Protein AF-A0A9E1X8W7-F1 (afdb_monomer)

Foldseek 3Di:
DDDDDDDDDPDDDDPDDDDDDDDDVPPPPPQWDKDWDWDWDQDPNFIWTKIWIWTWHDDDQKIWIFIDIWTAGPVGDIDCQLPDPPDPVSVVVSRVNGTQKMWGHDPPDPDTDMDHDDPDDD

pLDDT: mean 75.54, std 20.95, range [33.53, 96.0]

Mean predicted aligned error: 12.42 Å

Sequence (122 aa):
MNFKSIPIIILTAQILIGQSEEIDPETTSADKSVQGAFGAVTIDGKIWNQIALRPVLPFGKLSVALDLVIYIDQDGNIHDDEWDFSSGEKVKNAIIDKIYYIRYGSRWDKNYFKIGALDNVT

Structure (mmCIF, N/CA/C/O backbone):
data_AF-A0A9E1X8W7-F1
#
_entry.id   AF-A0A9E1X8W7-F1
#
loop_
_atom_site.group_PDB
_atom_site.id
_atom_site.type_symbol
_atom_site.label_atom_id
_atom_site.label_alt_id
_atom_site.label_comp_id
_atom_site.label_asym_id
_atom_site.label_entity_id
_atom_site.label_seq_id
_atom_site.pdbx_PDB_ins_code
_atom_site.Cartn_x
_atom_site.Cartn_y
_atom_site.Cartn_z
_atom_site.occupancy
_atom_site.B_iso_or_equiv
_atom_site.auth_seq_id
_atom_site.auth_comp_id
_atom_site.auth_asym_id
_atom_site.auth_atom_id
_atom_site.pdbx_PDB_model_num
ATOM 1 N N . MET A 1 1 ? -24.921 19.966 25.010 1.00 41.84 1 MET A N 1
ATOM 2 C CA . MET A 1 1 ? -23.788 19.061 24.724 1.00 41.84 1 MET A CA 1
ATOM 3 C C . MET A 1 1 ? -22.936 19.762 23.679 1.00 41.84 1 MET A C 1
ATOM 5 O O . MET A 1 1 ? -23.410 19.955 22.569 1.00 41.84 1 MET A O 1
ATOM 9 N N . ASN A 1 2 ? -21.778 20.299 24.070 1.00 37.34 2 ASN A N 1
ATOM 10 C CA . ASN A 1 2 ? -20.979 21.182 23.214 1.00 37.34 2 ASN A CA 1
ATOM 11 C C . ASN A 1 2 ? -19.985 20.343 22.407 1.00 37.34 2 ASN A C 1
ATOM 13 O O . ASN A 1 2 ? -18.971 19.909 22.949 1.00 37.34 2 ASN A O 1
ATOM 17 N N . PHE A 1 3 ? -20.272 20.115 21.127 1.00 43.62 3 PHE A N 1
ATOM 18 C CA . PHE A 1 3 ? -19.328 19.488 20.208 1.00 43.62 3 PHE A CA 1
ATOM 19 C C . PHE A 1 3 ? -18.297 20.531 19.766 1.00 43.62 3 PHE A C 1
ATOM 21 O O . PHE A 1 3 ? -18.631 21.484 19.066 1.00 43.62 3 PHE A O 1
ATOM 28 N N . LYS A 1 4 ? -17.044 20.379 20.204 1.00 44.03 4 LYS A N 1
ATOM 29 C CA . LYS A 1 4 ? -15.917 21.129 19.640 1.00 44.03 4 LYS A CA 1
ATOM 30 C C . LYS A 1 4 ? -15.516 20.452 18.330 1.00 44.03 4 LYS A C 1
ATOM 32 O O . LYS A 1 4 ? -14.920 19.381 18.353 1.00 44.03 4 LYS A O 1
ATOM 37 N N . SER A 1 5 ? -15.863 21.057 17.202 1.00 45.38 5 SER A N 1
ATOM 38 C CA . SER A 1 5 ? -15.394 20.648 15.879 1.00 45.38 5 SER A CA 1
ATOM 39 C C . SER A 1 5 ? -13.901 20.965 15.743 1.00 45.38 5 SER A C 1
ATOM 41 O O . SER A 1 5 ? -13.491 22.120 15.851 1.00 45.38 5 SER A O 1
ATOM 43 N N . ILE A 1 6 ? -13.082 19.935 15.527 1.00 53.56 6 ILE A N 1
ATOM 44 C CA . ILE A 1 6 ? -11.661 20.083 15.193 1.00 53.56 6 ILE A CA 1
ATOM 45 C C . ILE A 1 6 ? -11.573 20.232 13.667 1.00 53.56 6 ILE A C 1
ATOM 47 O O . ILE A 1 6 ? -12.037 19.337 12.958 1.00 53.56 6 ILE A O 1
ATOM 51 N N . PRO A 1 7 ? -11.022 21.330 13.123 1.00 44.44 7 PRO A N 1
ATOM 52 C CA . PRO A 1 7 ? -10.823 21.447 11.685 1.00 44.44 7 PRO A CA 1
ATOM 53 C C . PRO A 1 7 ? -9.676 20.523 11.252 1.00 44.44 7 PRO A C 1
ATOM 55 O O . PRO A 1 7 ? -8.530 20.712 11.655 1.00 44.44 7 PRO A O 1
ATOM 58 N N . ILE A 1 8 ? -9.978 19.526 10.419 1.00 43.22 8 ILE A N 1
ATOM 59 C CA . ILE A 1 8 ? -8.960 18.726 9.728 1.00 43.22 8 ILE A CA 1
ATOM 60 C C . ILE A 1 8 ? -8.395 19.590 8.596 1.00 43.22 8 ILE A C 1
ATOM 62 O O . ILE A 1 8 ? -9.046 19.812 7.576 1.00 43.22 8 ILE A O 1
ATOM 66 N N . ILE A 1 9 ? -7.189 20.115 8.800 1.00 36.66 9 ILE A N 1
ATOM 67 C CA . ILE A 1 9 ? -6.424 20.846 7.787 1.00 36.66 9 ILE A CA 1
ATOM 68 C C . ILE A 1 9 ? -5.567 19.819 7.044 1.00 36.66 9 ILE A C 1
ATOM 70 O O . ILE A 1 9 ? -4.571 19.330 7.575 1.00 36.66 9 ILE A O 1
ATOM 74 N N . ILE A 1 10 ? -5.958 19.477 5.817 1.00 39.25 10 ILE A N 1
ATOM 75 C CA . ILE A 1 10 ? -5.136 18.656 4.920 1.00 39.25 10 ILE A CA 1
ATOM 76 C C . ILE A 1 10 ? -4.038 19.563 4.354 1.00 39.25 10 ILE A C 1
ATOM 78 O O . ILE A 1 10 ? -4.272 20.352 3.440 1.00 39.25 10 ILE A O 1
ATOM 82 N N . LEU A 1 11 ? -2.843 19.488 4.941 1.00 34.03 11 LEU A N 1
ATOM 83 C CA . LEU A 1 11 ? -1.662 20.221 4.495 1.00 34.03 11 LEU A CA 1
ATOM 84 C C . LEU A 1 11 ? -0.953 19.419 3.397 1.00 34.03 11 LEU A C 1
ATOM 86 O O . LEU A 1 11 ? -0.225 18.469 3.675 1.00 34.03 11 LEU A O 1
ATOM 90 N N . THR A 1 12 ? -1.148 19.796 2.135 1.00 33.69 12 THR A N 1
ATOM 91 C CA . THR A 1 12 ? -0.361 19.240 1.028 1.00 33.69 12 THR A CA 1
ATOM 92 C C . THR A 1 12 ? 1.018 19.901 1.013 1.00 33.69 12 THR A C 1
ATOM 94 O O . THR A 1 12 ? 1.194 20.978 0.444 1.00 33.69 12 THR A O 1
ATOM 97 N N . ALA A 1 13 ? 2.006 19.282 1.660 1.00 33.53 13 ALA A N 1
ATOM 98 C CA . ALA A 1 13 ? 3.397 19.709 1.552 1.00 33.53 13 ALA A CA 1
ATOM 99 C C . ALA A 1 13 ? 3.954 19.291 0.181 1.00 33.53 13 ALA A C 1
ATOM 101 O O . ALA A 1 13 ? 4.216 18.113 -0.062 1.00 33.53 13 ALA A O 1
ATOM 102 N N . GLN A 1 14 ? 4.131 20.248 -0.732 1.00 36.00 14 GLN A N 1
ATOM 103 C CA . GLN A 1 14 ? 4.920 20.021 -1.940 1.00 36.00 14 GLN A CA 1
ATOM 104 C C . GLN A 1 14 ? 6.400 20.166 -1.584 1.00 36.00 14 GLN A C 1
ATOM 106 O O . GLN A 1 14 ? 6.883 21.263 -1.315 1.00 36.00 14 GLN A O 1
ATOM 111 N N . ILE A 1 15 ? 7.118 19.045 -1.540 1.00 40.75 15 ILE A N 1
ATOM 112 C CA . ILE A 1 15 ? 8.571 19.042 -1.365 1.00 40.75 15 ILE A CA 1
ATOM 113 C C . ILE A 1 15 ? 9.185 19.559 -2.674 1.00 40.75 15 ILE A C 1
ATOM 115 O O . ILE A 1 15 ? 9.185 18.852 -3.683 1.00 40.75 15 ILE A O 1
ATOM 119 N N . LEU A 1 16 ? 9.688 20.798 -2.672 1.00 34.47 16 LEU A N 1
ATOM 120 C CA . LEU A 1 16 ? 10.525 21.324 -3.752 1.00 34.47 16 LEU A CA 1
ATOM 121 C C . LEU A 1 16 ? 11.907 20.659 -3.668 1.00 34.47 16 LEU A C 1
ATOM 123 O O . LEU A 1 16 ? 12.766 21.076 -2.894 1.00 34.47 16 LEU A O 1
ATOM 127 N N . ILE A 1 17 ? 12.120 19.619 -4.470 1.00 50.16 17 ILE A N 1
ATOM 128 C CA . ILE A 1 17 ? 13.461 19.123 -4.790 1.00 50.16 17 ILE A CA 1
ATOM 129 C C . ILE A 1 17 ? 13.948 19.962 -5.973 1.00 50.16 17 ILE A C 1
ATOM 131 O O . ILE A 1 17 ? 13.321 19.950 -7.031 1.00 50.16 17 ILE A O 1
ATOM 135 N N . GLY A 1 18 ? 15.030 20.722 -5.793 1.00 43.75 18 GLY A N 1
ATOM 136 C CA . GLY A 1 18 ? 15.656 21.470 -6.883 1.00 43.75 18 GLY A CA 1
ATOM 137 C C . GLY A 1 18 ? 16.184 20.509 -7.947 1.00 43.75 18 GLY A C 1
ATOM 138 O O . GLY A 1 18 ? 17.152 19.799 -7.69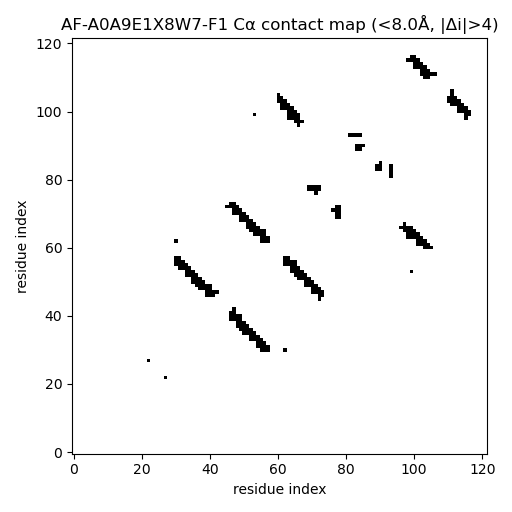6 1.00 43.75 18 GLY A O 1
ATOM 139 N N . GLN A 1 19 ? 15.545 20.464 -9.117 1.00 37.56 19 GLN A N 1
ATOM 140 C CA . GLN A 1 19 ? 16.064 19.746 -10.280 1.00 37.56 19 GLN A CA 1
ATOM 141 C C . GLN A 1 19 ? 16.835 20.720 -11.172 1.00 37.56 19 GLN A C 1
ATOM 143 O O . GLN A 1 19 ? 16.248 21.623 -11.763 1.00 37.56 19 GLN A O 1
ATOM 148 N N . SER A 1 20 ? 18.144 20.509 -11.295 1.00 49.78 20 SER A N 1
ATOM 149 C CA . SER A 1 20 ? 18.903 20.921 -12.473 1.00 49.78 20 SER A CA 1
ATOM 150 C C . SER A 1 20 ? 19.349 19.663 -13.211 1.00 49.78 20 SER A C 1
ATOM 152 O O . SER A 1 20 ? 20.436 19.145 -12.974 1.00 49.78 20 SER A O 1
ATOM 154 N N . GLU A 1 21 ? 18.481 19.158 -14.076 1.00 45.19 21 GLU A N 1
ATOM 155 C CA . GLU A 1 21 ? 18.849 18.261 -15.167 1.00 45.19 21 GLU A CA 1
ATOM 156 C C . GLU A 1 21 ? 17.858 18.530 -16.297 1.00 45.19 21 GLU A C 1
ATOM 158 O O . GLU A 1 21 ? 16.664 18.684 -16.052 1.00 45.19 21 GLU A O 1
ATOM 163 N N . GLU A 1 22 ? 18.380 18.716 -17.504 1.00 42.69 22 GLU A N 1
ATOM 164 C CA . GLU A 1 22 ? 17.639 19.084 -18.708 1.00 42.69 22 GLU A CA 1
ATOM 165 C C . GLU A 1 22 ? 16.512 18.068 -18.966 1.00 42.69 22 GLU A C 1
ATOM 167 O O . GLU A 1 22 ? 16.758 16.884 -19.194 1.00 42.69 22 GLU A O 1
ATOM 172 N N . ILE A 1 23 ? 15.262 18.521 -18.836 1.00 42.78 23 ILE A N 1
ATOM 173 C CA . ILE A 1 23 ? 14.071 17.670 -18.884 1.00 42.78 23 ILE A CA 1
ATOM 174 C C . ILE A 1 23 ? 13.603 17.573 -20.335 1.00 42.78 23 ILE A C 1
ATOM 176 O O . ILE A 1 23 ? 13.079 18.541 -20.884 1.00 42.78 23 ILE A O 1
ATOM 180 N N . ASP A 1 24 ? 13.762 16.392 -20.930 1.00 45.44 24 ASP A N 1
ATOM 181 C CA . ASP A 1 24 ? 13.076 16.003 -22.162 1.00 45.44 24 ASP A CA 1
ATOM 182 C C . ASP A 1 24 ? 11.555 15.927 -21.890 1.00 45.44 24 ASP A C 1
ATOM 184 O O . ASP A 1 24 ? 11.116 15.095 -21.081 1.00 45.44 24 ASP A O 1
ATOM 188 N N . PRO A 1 25 ? 10.736 16.804 -22.504 1.00 44.53 25 PRO A N 1
ATOM 189 C CA . PRO A 1 25 ? 9.322 16.957 -22.168 1.00 44.53 25 PRO A CA 1
ATOM 190 C C . PRO A 1 25 ? 8.453 15.738 -22.516 1.00 44.53 25 PRO A C 1
ATOM 192 O O . PRO A 1 25 ? 7.302 15.690 -22.084 1.00 44.53 25 PRO A O 1
ATOM 195 N N . GLU A 1 26 ? 8.965 14.745 -23.253 1.00 45.47 26 GLU A N 1
ATOM 196 C CA . GLU A 1 26 ? 8.180 13.566 -23.647 1.00 45.47 26 GLU A CA 1
ATOM 197 C C . GLU A 1 26 ? 8.151 12.441 -22.590 1.00 45.47 26 GLU A C 1
ATOM 199 O O . GLU A 1 26 ? 7.273 11.579 -22.636 1.00 45.47 26 GLU A O 1
ATOM 204 N N . THR A 1 27 ? 9.041 12.453 -21.585 1.00 46.25 27 THR A N 1
ATOM 205 C CA . THR A 1 27 ? 9.164 11.334 -20.616 1.00 46.25 27 THR A CA 1
ATOM 206 C C . THR A 1 27 ? 8.526 11.611 -19.240 1.00 46.25 27 THR A C 1
ATOM 208 O O . THR A 1 27 ? 8.252 10.688 -18.481 1.00 46.25 27 THR A O 1
ATOM 211 N N . THR A 1 28 ? 8.235 12.862 -18.869 1.00 46.25 28 THR A N 1
ATOM 212 C CA . THR A 1 28 ? 8.030 13.213 -17.442 1.00 46.25 28 THR A CA 1
ATOM 213 C C . THR A 1 28 ? 6.583 13.135 -16.932 1.00 46.25 28 THR A C 1
ATOM 215 O O . THR A 1 28 ? 6.360 13.102 -15.721 1.00 46.25 28 THR A O 1
ATOM 218 N N . SER A 1 29 ? 5.572 13.086 -17.802 1.00 49.44 29 SER A N 1
ATOM 219 C CA . SER A 1 29 ? 4.166 13.196 -17.363 1.00 49.44 29 SER A CA 1
ATOM 220 C C . SER A 1 29 ? 3.512 11.872 -16.939 1.00 49.44 29 SER A C 1
ATOM 222 O O . SER A 1 29 ? 2.453 11.901 -16.317 1.00 49.44 29 SER A O 1
ATOM 224 N N . ALA A 1 30 ? 4.121 10.717 -17.234 1.00 53.06 30 ALA A N 1
ATOM 225 C CA . ALA A 1 30 ? 3.540 9.391 -16.961 1.00 53.06 30 ALA A CA 1
ATOM 226 C C . ALA A 1 30 ? 4.061 8.708 -15.677 1.00 53.06 30 ALA A C 1
ATOM 228 O O . ALA A 1 30 ? 3.628 7.601 -15.340 1.00 53.06 30 ALA A O 1
ATOM 229 N N . ASP A 1 31 ? 4.989 9.349 -14.965 1.00 67.75 31 ASP A N 1
ATOM 230 C CA . ASP A 1 31 ? 5.848 8.657 -13.998 1.00 67.75 31 ASP A CA 1
ATOM 231 C C . ASP A 1 31 ? 5.536 8.955 -12.528 1.00 67.75 31 ASP A C 1
ATOM 233 O O . ASP A 1 31 ? 5.811 8.122 -11.666 1.00 67.75 31 ASP A O 1
ATOM 237 N N . LYS A 1 32 ? 4.887 10.086 -12.228 1.00 78.94 32 LYS A N 1
ATOM 238 C CA . LYS A 1 32 ? 4.386 10.406 -10.882 1.00 78.94 32 LYS A CA 1
ATOM 239 C C . LYS A 1 32 ? 2.869 10.458 -10.916 1.00 78.94 32 LYS A C 1
ATOM 241 O O . LYS A 1 32 ? 2.285 11.356 -11.512 1.00 78.94 32 LYS A O 1
ATOM 246 N N . SER A 1 33 ? 2.226 9.506 -10.256 1.00 88.31 33 SER A N 1
ATOM 247 C CA . SER A 1 33 ? 0.777 9.516 -10.065 1.00 88.31 33 SER A CA 1
ATOM 248 C C . SER A 1 33 ? 0.436 9.014 -8.673 1.00 88.31 33 SER A C 1
ATOM 250 O O . SER A 1 33 ? 1.209 8.270 -8.071 1.00 88.31 33 SER A O 1
ATOM 252 N N . VAL A 1 34 ? -0.703 9.448 -8.145 1.00 91.94 34 VAL A N 1
ATOM 253 C CA . VAL A 1 34 ? -1.251 8.935 -6.891 1.00 91.94 34 VAL A CA 1
ATOM 254 C C . VAL A 1 34 ? -2.711 8.616 -7.141 1.00 91.94 34 VAL A C 1
ATOM 256 O O . VAL A 1 34 ? -3.469 9.480 -7.576 1.00 91.94 34 VAL A O 1
ATOM 259 N N . GLN A 1 35 ? -3.094 7.374 -6.880 1.00 92.06 35 GLN A N 1
ATOM 260 C CA . GLN A 1 35 ? -4.496 6.975 -6.815 1.00 92.06 35 GLN A CA 1
ATOM 261 C C . GLN A 1 35 ? -4.898 6.833 -5.354 1.00 92.06 35 GLN A C 1
ATOM 263 O O . GLN A 1 35 ? -4.059 6.539 -4.508 1.00 92.06 35 GLN A O 1
ATOM 268 N N . GLY A 1 36 ? -6.172 7.035 -5.047 1.00 93.00 36 GLY A N 1
ATOM 269 C CA . GLY A 1 36 ? -6.671 6.825 -3.700 1.00 93.00 36 GLY A CA 1
ATOM 270 C C . GLY A 1 36 ? -8.110 6.346 -3.696 1.00 93.00 36 GLY A C 1
ATOM 271 O O . GLY A 1 36 ? -8.839 6.543 -4.668 1.00 93.00 36 GLY A O 1
ATOM 272 N N . ALA A 1 37 ? -8.502 5.714 -2.598 1.00 93.00 37 ALA A N 1
ATOM 273 C CA . ALA A 1 37 ? -9.867 5.288 -2.341 1.00 93.00 37 ALA A CA 1
ATOM 274 C C . ALA A 1 37 ? -10.219 5.520 -0.869 1.00 93.00 37 ALA A C 1
ATOM 276 O O . ALA A 1 37 ? -9.353 5.484 0.006 1.00 93.00 37 ALA A O 1
ATOM 277 N N . PHE A 1 38 ? -11.501 5.755 -0.611 1.00 95.19 38 PHE A N 1
ATOM 278 C CA . PHE A 1 38 ? -12.060 5.840 0.730 1.00 95.19 38 PHE A CA 1
ATOM 279 C C . PHE A 1 38 ? -13.267 4.912 0.827 1.00 95.19 38 PHE A C 1
ATOM 281 O O . 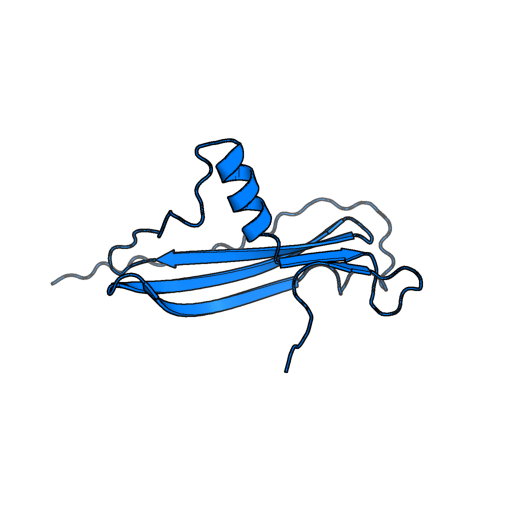PHE A 1 38 ? -14.061 4.836 -0.113 1.00 95.19 38 PHE A O 1
ATOM 288 N N . GLY A 1 39 ? -13.412 4.221 1.952 1.00 94.75 39 GLY A N 1
ATOM 289 C CA . GLY A 1 39 ? -14.498 3.271 2.152 1.00 94.75 39 GLY A CA 1
ATOM 290 C C . GLY A 1 39 ? -14.676 2.868 3.606 1.00 94.75 39 GLY A C 1
ATOM 291 O O . GLY A 1 39 ? -14.065 3.435 4.507 1.00 94.75 39 GLY A O 1
ATOM 292 N N . ALA A 1 40 ? -15.519 1.867 3.827 1.00 94.56 40 ALA A N 1
ATOM 293 C CA . ALA A 1 40 ? -15.693 1.234 5.124 1.00 94.56 40 ALA A CA 1
ATOM 294 C C . ALA A 1 40 ? -15.565 -0.282 4.964 1.00 94.56 40 ALA A C 1
ATOM 296 O O . ALA A 1 40 ? -16.096 -0.856 4.013 1.00 94.56 40 ALA A O 1
ATOM 297 N N . VAL A 1 41 ? -14.874 -0.924 5.900 1.00 93.06 41 VAL A N 1
ATOM 298 C CA . VAL A 1 41 ? -14.691 -2.376 5.955 1.00 93.06 41 VAL A CA 1
ATOM 299 C C . VAL A 1 41 ? -15.098 -2.880 7.334 1.00 93.06 41 VAL A C 1
ATOM 301 O O . VAL A 1 41 ? -14.994 -2.158 8.323 1.00 93.06 41 VAL A O 1
ATOM 304 N N . THR A 1 42 ? -15.597 -4.110 7.411 1.00 93.69 42 THR A N 1
ATOM 305 C CA . THR A 1 42 ? -15.837 -4.779 8.694 1.00 93.69 42 THR A CA 1
ATOM 306 C C . THR A 1 42 ? -14.735 -5.805 8.915 1.00 93.69 42 THR A C 1
ATOM 308 O O . THR A 1 42 ? -14.604 -6.725 8.112 1.00 93.69 42 THR A O 1
ATOM 311 N N . ILE A 1 43 ? -13.960 -5.640 9.985 1.00 89.94 43 ILE A N 1
ATOM 312 C CA . ILE A 1 43 ? -12.880 -6.545 10.404 1.00 89.94 43 ILE A CA 1
ATOM 313 C C . ILE A 1 43 ? -13.214 -6.976 11.831 1.00 89.94 43 ILE A C 1
ATOM 315 O O . ILE A 1 43 ? -13.513 -6.128 12.673 1.00 89.94 43 ILE A O 1
ATOM 319 N N . ASP A 1 44 ? -13.270 -8.286 12.074 1.00 89.81 44 ASP A N 1
ATOM 320 C CA . ASP A 1 44 ? -13.600 -8.882 13.379 1.00 89.81 44 ASP A CA 1
ATOM 321 C C . ASP A 1 44 ? -14.882 -8.331 14.034 1.00 89.81 44 ASP A C 1
ATOM 323 O O . ASP A 1 44 ? -14.977 -8.134 15.244 1.00 89.81 44 ASP A O 1
ATOM 327 N N . GLY A 1 45 ? -15.903 -8.056 13.216 1.00 92.31 45 GLY A N 1
ATOM 328 C CA . GLY A 1 45 ? -17.195 -7.531 13.673 1.00 92.31 45 GLY A CA 1
ATOM 329 C C . GLY A 1 45 ? -17.199 -6.036 14.020 1.00 92.31 45 GLY A C 1
ATOM 330 O O . GLY A 1 45 ? -18.244 -5.509 14.403 1.00 92.31 45 GLY A O 1
ATOM 331 N N . LYS A 1 46 ? -16.073 -5.337 13.845 1.00 93.00 46 LYS A N 1
ATOM 332 C CA . LYS A 1 46 ? -15.941 -3.889 14.032 1.00 93.00 46 LYS A CA 1
ATOM 333 C C . LYS A 1 46 ? -15.845 -3.176 12.684 1.00 93.00 46 LYS A C 1
ATOM 335 O O . LYS A 1 46 ? -15.192 -3.656 11.760 1.00 93.00 46 LYS A O 1
ATOM 340 N N . ILE A 1 47 ? -16.511 -2.027 12.564 1.00 94.56 47 ILE A N 1
ATOM 341 C CA . ILE A 1 47 ? -16.445 -1.184 11.364 1.00 94.56 47 ILE A CA 1
ATOM 342 C C . ILE A 1 47 ? -15.208 -0.289 11.442 1.00 94.56 47 ILE A C 1
ATOM 344 O O . ILE A 1 47 ? -15.004 0.407 12.438 1.00 94.56 47 ILE A O 1
ATOM 348 N N . TRP A 1 48 ? -14.451 -0.261 10.350 1.00 95.94 48 TRP A N 1
ATOM 349 C CA . TRP A 1 48 ? -13.276 0.574 10.155 1.00 95.94 48 TRP A CA 1
ATOM 350 C C . TRP A 1 48 ? -13.441 1.441 8.908 1.00 95.94 48 TRP A C 1
ATOM 352 O O . TRP A 1 48 ? -13.838 0.954 7.848 1.00 95.94 48 TRP A O 1
ATOM 362 N N . ASN A 1 49 ? -13.102 2.722 9.018 1.00 96.00 49 ASN A N 1
ATOM 363 C CA . ASN A 1 49 ? -12.977 3.616 7.873 1.00 96.00 49 ASN A CA 1
ATOM 364 C C . ASN A 1 49 ? -11.641 3.346 7.182 1.00 96.00 49 ASN A C 1
ATOM 366 O O . ASN A 1 49 ? -10.588 3.433 7.808 1.00 96.00 49 ASN A O 1
ATOM 370 N N . GLN A 1 50 ? -11.686 3.029 5.896 1.00 94.62 50 GLN A N 1
ATOM 371 C CA . GLN A 1 50 ? -10.519 2.732 5.080 1.00 94.62 50 GLN A CA 1
ATOM 372 C C . GLN A 1 50 ? -10.097 3.968 4.288 1.00 94.62 50 GLN A C 1
ATOM 374 O O . GLN A 1 50 ? -10.910 4.564 3.581 1.00 94.62 50 GLN A O 1
ATOM 379 N N . ILE A 1 51 ? -8.806 4.286 4.334 1.00 94.12 51 ILE A N 1
ATOM 380 C CA . ILE A 1 51 ? -8.142 5.223 3.427 1.00 94.12 51 ILE A CA 1
ATOM 381 C C . ILE A 1 51 ? -7.038 4.450 2.706 1.00 94.12 51 ILE A C 1
ATOM 383 O O . ILE A 1 51 ? -6.111 3.958 3.345 1.00 94.12 51 ILE A O 1
ATOM 387 N N . ALA A 1 52 ? -7.129 4.348 1.382 1.00 93.69 52 ALA A N 1
ATOM 388 C CA . ALA A 1 52 ? -6.126 3.703 0.542 1.00 93.69 52 ALA A CA 1
ATOM 389 C C . ALA A 1 52 ? -5.446 4.730 -0.366 1.00 93.69 52 ALA A C 1
ATOM 391 O O . ALA A 1 52 ? -6.117 5.576 -0.957 1.00 93.69 52 ALA A O 1
ATOM 392 N N . LEU A 1 53 ? -4.125 4.636 -0.506 1.00 94.62 53 LEU A N 1
ATOM 393 C CA . LEU A 1 53 ? -3.295 5.462 -1.374 1.00 94.62 53 LEU A CA 1
ATOM 394 C C . LEU A 1 53 ? -2.298 4.590 -2.136 1.00 94.62 53 LEU A C 1
ATOM 396 O O . LEU A 1 53 ? -1.578 3.785 -1.552 1.00 94.62 53 LEU A O 1
ATOM 400 N N . ARG A 1 54 ? -2.206 4.812 -3.445 1.00 94.06 54 ARG A N 1
ATOM 401 C CA . ARG A 1 54 ? -1.291 4.119 -4.352 1.00 94.06 54 ARG A CA 1
ATOM 402 C C . ARG A 1 54 ? -0.432 5.109 -5.123 1.00 94.06 54 ARG A C 1
ATOM 404 O O . ARG A 1 54 ? -0.766 5.463 -6.258 1.00 94.06 54 ARG A O 1
ATOM 411 N N . PRO A 1 55 ? 0.632 5.638 -4.503 1.00 93.75 55 PRO A N 1
ATOM 412 C CA . PRO A 1 55 ? 1.598 6.462 -5.204 1.00 93.75 55 PRO A CA 1
ATOM 413 C C . PRO A 1 55 ? 2.487 5.605 -6.114 1.00 93.75 55 PRO A C 1
ATOM 415 O O . PRO A 1 55 ? 2.890 4.499 -5.757 1.00 93.75 55 PRO A O 1
ATOM 418 N N . VAL A 1 56 ? 2.843 6.154 -7.270 1.00 92.94 56 VAL A N 1
ATOM 419 C CA . VAL A 1 56 ? 3.870 5.627 -8.171 1.00 92.94 56 VAL A CA 1
ATOM 420 C C . VAL A 1 56 ? 5.120 6.487 -8.023 1.00 92.94 56 VAL A C 1
ATOM 422 O O . VAL A 1 56 ? 5.084 7.694 -8.272 1.00 92.94 56 VAL A O 1
ATOM 425 N N . LEU A 1 57 ? 6.213 5.860 -7.593 1.00 92.00 57 LEU A N 1
ATOM 426 C CA . LEU A 1 57 ? 7.515 6.480 -7.376 1.00 92.00 57 LEU A CA 1
ATOM 427 C C . LEU A 1 57 ? 8.450 6.140 -8.546 1.00 92.00 57 LEU A C 1
ATOM 429 O O . LEU A 1 57 ? 8.812 4.970 -8.707 1.00 92.00 57 LEU A O 1
ATOM 433 N N . PRO A 1 58 ? 8.847 7.122 -9.369 1.00 90.12 58 PRO A N 1
ATOM 434 C CA . PRO A 1 58 ? 9.759 6.887 -10.476 1.00 90.12 58 PRO A CA 1
ATOM 435 C C . PRO A 1 58 ? 11.226 7.077 -10.079 1.00 90.12 58 PRO A C 1
ATOM 437 O O . PRO A 1 58 ? 11.587 7.998 -9.347 1.00 90.12 58 PRO A O 1
ATOM 440 N N . PHE A 1 59 ? 12.072 6.222 -10.642 1.00 88.38 59 PHE A N 1
ATOM 441 C CA . PHE A 1 59 ? 13.522 6.165 -10.498 1.00 88.38 59 PHE A CA 1
ATOM 442 C C . PHE A 1 59 ? 14.135 5.949 -11.893 1.00 88.38 59 PHE A C 1
ATOM 444 O O . PHE A 1 59 ? 14.539 4.844 -12.270 1.00 88.38 59 PHE A O 1
ATOM 451 N N . GLY A 1 60 ? 14.132 7.005 -12.710 1.00 87.12 60 GLY A N 1
ATOM 452 C CA . GLY A 1 60 ? 14.424 6.894 -14.141 1.00 87.12 60 GLY A CA 1
ATOM 453 C C . GLY A 1 60 ? 13.386 6.006 -14.831 1.00 87.12 60 GLY A C 1
ATOM 454 O O . GLY A 1 60 ? 12.192 6.188 -14.634 1.00 87.12 60 GLY A O 1
ATOM 455 N N . LYS A 1 61 ? 13.834 4.999 -15.592 1.00 88.56 61 LYS A N 1
ATOM 456 C CA . LYS A 1 61 ? 12.930 4.040 -16.256 1.00 88.56 61 LYS A CA 1
ATOM 457 C C . LYS A 1 61 ? 12.264 3.052 -15.297 1.00 88.56 61 LYS A C 1
ATOM 459 O O . LYS A 1 61 ? 11.326 2.377 -15.704 1.00 88.56 61 LYS A O 1
ATOM 464 N N . LEU A 1 62 ? 12.755 2.918 -14.065 1.00 90.06 62 LEU A N 1
ATOM 465 C CA . LEU A 1 62 ? 12.148 2.065 -13.048 1.00 90.06 62 LEU A CA 1
ATOM 466 C C . LEU A 1 62 ? 11.032 2.840 -12.336 1.00 90.06 62 LEU A C 1
ATOM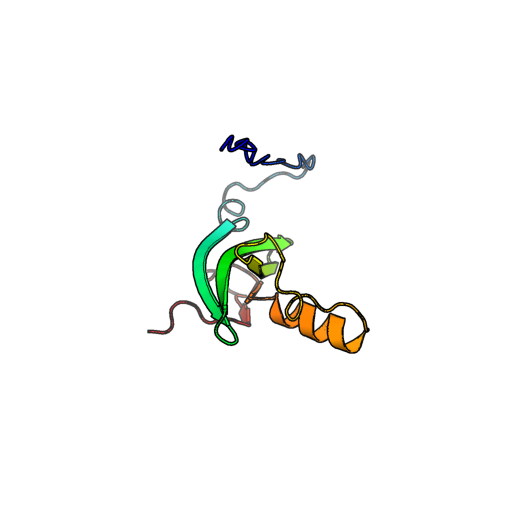 468 O O . LEU A 1 62 ? 11.222 3.988 -11.958 1.00 90.06 62 LEU A O 1
ATOM 472 N N . SER A 1 63 ? 9.887 2.219 -12.093 1.00 91.44 63 SER A N 1
ATOM 473 C CA . SER A 1 63 ? 8.808 2.770 -11.274 1.00 91.44 63 SER A CA 1
ATOM 474 C C . SER A 1 63 ? 8.372 1.740 -10.239 1.00 91.44 63 SER A C 1
ATOM 476 O O . SER A 1 63 ? 8.155 0.575 -10.573 1.00 91.44 63 SER A O 1
ATOM 478 N N . VAL A 1 64 ? 8.201 2.174 -8.995 1.00 92.69 64 VAL A N 1
ATOM 479 C CA . VAL A 1 64 ? 7.670 1.361 -7.895 1.00 92.69 64 VAL A CA 1
ATOM 480 C C . VAL A 1 64 ? 6.325 1.948 -7.489 1.00 92.69 64 VAL A C 1
ATOM 482 O O . VAL A 1 64 ? 6.258 3.101 -7.069 1.00 92.69 64 VAL A O 1
ATOM 485 N N . ALA A 1 65 ? 5.252 1.180 -7.633 1.00 92.75 65 ALA A N 1
ATOM 486 C CA . ALA A 1 65 ? 3.942 1.547 -7.115 1.00 92.75 65 ALA A CA 1
ATOM 487 C C . ALA A 1 65 ? 3.754 0.953 -5.725 1.00 92.75 65 ALA A C 1
ATOM 489 O O . ALA A 1 65 ? 4.017 -0.233 -5.522 1.00 92.75 65 ALA A O 1
ATOM 490 N N . LEU A 1 66 ? 3.285 1.772 -4.789 1.00 93.44 66 LEU A N 1
ATOM 491 C CA . LEU A 1 66 ? 2.974 1.336 -3.433 1.00 93.44 66 LEU A CA 1
ATOM 492 C C . LEU A 1 66 ? 1.470 1.085 -3.269 1.00 93.44 66 LEU A C 1
ATOM 494 O O . LEU A 1 66 ? 0.673 1.659 -4.007 1.00 93.44 66 LEU A O 1
ATOM 498 N N . ASP A 1 67 ? 1.090 0.257 -2.298 1.00 92.69 67 ASP A N 1
ATOM 499 C CA . ASP A 1 67 ? -0.288 0.096 -1.818 1.00 92.69 67 ASP A CA 1
ATOM 500 C C . ASP A 1 67 ? -0.324 0.381 -0.319 1.00 92.69 67 ASP A C 1
ATOM 502 O O . ASP A 1 67 ? 0.103 -0.428 0.502 1.00 92.69 67 ASP A O 1
ATOM 506 N N . LEU A 1 68 ? -0.747 1.590 0.042 1.00 92.00 68 LEU A N 1
ATOM 507 C CA . LEU A 1 68 ? -0.762 2.066 1.419 1.00 92.00 68 LEU A CA 1
ATOM 508 C C . LEU A 1 68 ? -2.210 2.150 1.881 1.00 92.00 68 LEU A C 1
ATOM 510 O O . LEU A 1 68 ? -2.966 2.987 1.394 1.00 92.00 68 LEU A O 1
ATOM 514 N N . VAL A 1 69 ? -2.591 1.301 2.829 1.00 91.31 69 VAL A N 1
ATOM 515 C CA . VAL A 1 69 ? -3.953 1.257 3.366 1.00 91.31 69 VAL A CA 1
ATOM 516 C C . VAL A 1 69 ? -3.913 1.495 4.868 1.00 91.31 69 VAL A C 1
ATOM 518 O O . VAL A 1 69 ? -3.082 0.927 5.578 1.00 91.31 69 VAL A O 1
ATOM 521 N N . ILE A 1 70 ? -4.798 2.369 5.336 1.00 91.75 70 ILE A N 1
ATOM 522 C CA . ILE A 1 70 ? -4.968 2.709 6.746 1.00 91.75 70 ILE A CA 1
ATOM 523 C C . ILE A 1 70 ? -6.432 2.485 7.108 1.00 91.75 70 ILE A C 1
ATOM 525 O O . ILE A 1 70 ? -7.331 2.917 6.381 1.00 91.75 70 ILE A O 1
ATOM 529 N N . TYR A 1 71 ? -6.655 1.842 8.249 1.00 93.25 71 TYR A N 1
ATOM 530 C CA . TYR A 1 71 ? -7.972 1.615 8.827 1.00 93.25 71 TYR A CA 1
ATOM 531 C C . TYR A 1 71 ? -8.098 2.393 10.131 1.00 93.25 71 TYR A C 1
ATOM 533 O O . TYR A 1 71 ? -7.231 2.285 10.995 1.00 93.25 71 TYR A O 1
ATOM 541 N N . ILE A 1 72 ? -9.166 3.179 10.263 1.00 94.25 72 ILE A N 1
ATOM 542 C CA . ILE A 1 72 ? -9.425 4.045 11.417 1.00 94.25 72 ILE A CA 1
ATOM 543 C C . ILE A 1 72 ? -10.800 3.709 11.990 1.00 94.25 72 ILE A C 1
ATOM 545 O O . ILE A 1 72 ? -11.799 3.750 11.266 1.00 94.25 72 ILE A O 1
ATOM 549 N N . ASP A 1 73 ? -10.870 3.381 13.276 1.00 94.25 73 ASP A N 1
ATOM 550 C CA . ASP A 1 73 ? -12.147 3.124 13.941 1.00 94.25 73 ASP A CA 1
ATOM 551 C C . ASP A 1 73 ? -12.883 4.416 14.353 1.00 94.25 73 ASP A C 1
ATOM 553 O O . ASP A 1 73 ? -12.481 5.536 14.038 1.00 94.25 73 ASP A O 1
ATOM 557 N N . GLN A 1 74 ? -14.012 4.260 15.046 1.00 92.19 74 GLN A N 1
ATOM 558 C CA . GLN A 1 74 ? -14.839 5.374 15.523 1.00 92.19 74 GLN A CA 1
ATOM 559 C C . GLN A 1 74 ? -14.177 6.197 16.639 1.00 92.19 74 GLN A C 1
ATOM 561 O O . GLN A 1 74 ? -14.539 7.357 16.830 1.00 92.19 74 GLN A O 1
ATOM 566 N N . ASP A 1 75 ? -13.215 5.610 17.347 1.00 93.94 75 ASP A N 1
ATOM 567 C CA . ASP A 1 75 ? -12.485 6.231 18.451 1.00 93.94 75 ASP A CA 1
ATOM 568 C C . ASP A 1 75 ? -11.171 6.882 17.973 1.00 93.94 75 ASP A C 1
ATOM 570 O O . ASP A 1 75 ? -10.493 7.565 18.741 1.00 93.94 75 ASP A O 1
ATOM 574 N N . GLY A 1 76 ? -10.825 6.714 16.691 1.00 89.94 76 GLY A N 1
ATOM 575 C CA . GLY A 1 76 ? -9.606 7.231 16.074 1.00 89.94 76 GLY A CA 1
ATOM 576 C C . GLY A 1 76 ? -8.391 6.312 16.208 1.00 89.94 76 GLY A C 1
ATOM 577 O O . GLY A 1 76 ? -7.282 6.741 15.887 1.00 89.94 76 GLY A O 1
ATOM 578 N N . ASN A 1 77 ? -8.567 5.067 16.659 1.00 91.75 77 ASN A N 1
ATOM 579 C CA . ASN A 1 77 ? -7.482 4.091 16.685 1.00 91.75 77 ASN A CA 1
ATOM 580 C C . ASN A 1 77 ? -7.180 3.601 15.268 1.00 91.75 77 ASN A C 1
ATOM 582 O O . ASN A 1 77 ? -8.086 3.443 14.445 1.00 91.75 77 ASN A O 1
ATOM 586 N N . ILE A 1 78 ? -5.900 3.336 15.006 1.00 90.38 78 ILE A N 1
ATOM 587 C CA . ILE A 1 78 ? -5.414 2.775 13.745 1.00 90.38 78 ILE A CA 1
ATOM 588 C C . ILE A 1 78 ? -5.263 1.264 13.914 1.00 90.38 78 ILE A C 1
ATOM 590 O O . ILE A 1 78 ? -4.720 0.822 14.922 1.00 90.38 78 ILE A O 1
ATOM 594 N N . HIS A 1 79 ? -5.727 0.494 12.932 1.00 88.00 79 HIS A N 1
ATOM 595 C CA . HIS A 1 79 ? -5.456 -0.942 12.866 1.00 88.00 79 HIS A CA 1
ATOM 596 C C . HIS A 1 79 ? -3.971 -1.166 12.538 1.00 88.00 79 HIS A C 1
ATOM 598 O O . HIS A 1 79 ? -3.470 -0.651 11.535 1.00 88.00 79 HIS A O 1
ATOM 604 N N . ASP A 1 80 ? -3.251 -1.847 13.423 1.00 77.69 80 ASP A N 1
ATOM 605 C CA . ASP A 1 80 ? -1.787 -1.895 13.463 1.00 77.69 80 ASP A CA 1
ATOM 606 C C . ASP A 1 80 ? -1.180 -3.156 12.836 1.00 77.69 80 ASP A C 1
ATOM 608 O O . ASP A 1 80 ? -0.013 -3.127 12.435 1.00 77.69 80 ASP A O 1
ATOM 612 N N . ASP A 1 81 ? -1.967 -4.219 12.671 1.00 71.62 81 ASP A N 1
ATOM 613 C CA . ASP A 1 81 ? -1.499 -5.512 12.157 1.00 71.62 81 ASP A CA 1
ATOM 614 C C . ASP A 1 81 ? -0.840 -5.416 10.767 1.00 71.62 81 ASP A C 1
ATOM 616 O O . ASP A 1 81 ? 0.135 -6.118 10.487 1.00 71.62 81 ASP A O 1
ATOM 620 N N . GLU A 1 82 ? -1.297 -4.514 9.889 1.00 71.56 82 GLU A N 1
ATOM 621 C CA . GLU A 1 82 ? -0.703 -4.336 8.556 1.00 71.56 82 GLU A CA 1
ATOM 622 C C . GLU A 1 82 ? 0.606 -3.523 8.549 1.00 71.56 82 GLU A C 1
ATOM 624 O O . GLU A 1 82 ? 1.251 -3.409 7.498 1.00 71.56 82 GLU A O 1
ATOM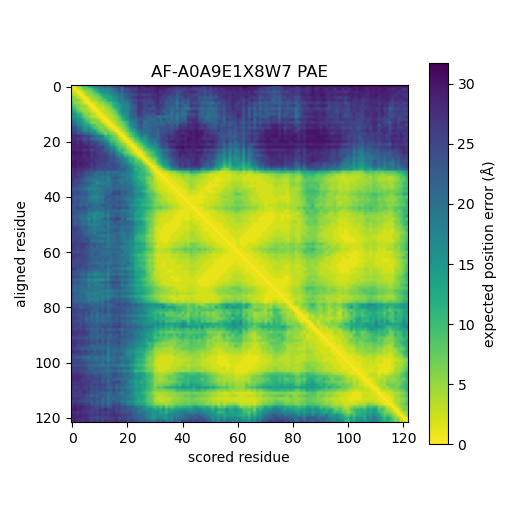 629 N N . TRP A 1 83 ? 1.005 -2.945 9.684 1.00 77.81 83 TRP A N 1
ATOM 630 C CA . TRP A 1 83 ? 2.149 -2.034 9.826 1.00 77.81 83 TRP A CA 1
ATOM 631 C C . TRP A 1 83 ? 3.155 -2.515 10.884 1.00 77.81 83 TRP A C 1
ATOM 633 O O . TRP A 1 83 ? 3.842 -1.716 11.525 1.00 77.81 83 TRP A O 1
ATOM 643 N N . ASP A 1 84 ? 3.273 -3.831 11.060 1.00 76.69 84 ASP A N 1
ATOM 644 C CA . ASP A 1 84 ? 4.180 -4.420 12.038 1.00 76.69 84 ASP A CA 1
ATOM 645 C C . ASP A 1 84 ? 5.645 -4.437 11.551 1.00 76.69 84 ASP A C 1
ATOM 647 O O . ASP A 1 84 ? 6.072 -5.273 10.750 1.00 76.69 84 ASP A O 1
ATOM 651 N N . PHE A 1 85 ? 6.450 -3.521 12.097 1.00 76.62 85 PHE A N 1
ATOM 652 C CA . PHE A 1 85 ? 7.896 -3.420 11.862 1.00 76.62 85 PHE A CA 1
ATOM 653 C C . PHE A 1 85 ? 8.741 -3.909 13.053 1.00 76.62 85 PHE A C 1
ATOM 655 O O . PHE A 1 85 ? 9.917 -3.563 13.169 1.00 76.62 85 PHE A O 1
ATOM 662 N N . SER A 1 86 ? 8.160 -4.696 13.964 1.00 74.56 86 SER A N 1
ATOM 663 C CA . SER A 1 86 ? 8.791 -5.064 15.243 1.00 74.56 86 SER A CA 1
ATOM 664 C C . SE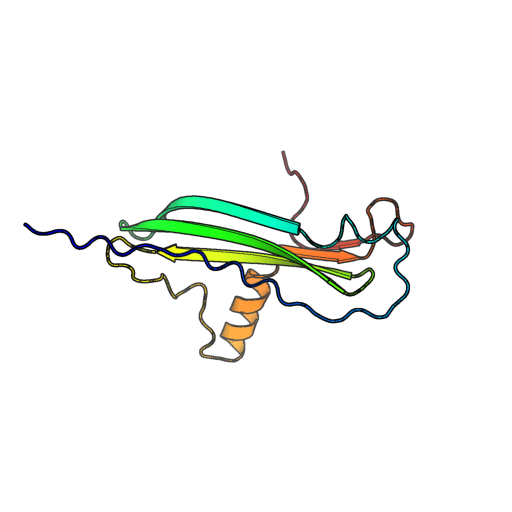R A 1 86 ? 9.989 -6.016 15.130 1.00 74.56 86 SER A C 1
ATOM 666 O O . SER A 1 86 ? 10.798 -6.098 16.056 1.00 74.56 86 SER A O 1
ATOM 668 N N . SER A 1 87 ? 10.141 -6.737 14.016 1.00 80.56 87 SER A N 1
ATOM 669 C CA . SER A 1 87 ? 11.268 -7.649 13.781 1.00 80.56 87 SER A CA 1
ATOM 670 C C . SER A 1 87 ? 11.707 -7.642 12.317 1.00 80.56 87 SER A C 1
ATOM 672 O O . SER A 1 87 ? 10.918 -7.328 11.433 1.00 80.56 87 SER A O 1
ATOM 674 N N . GLY A 1 88 ? 12.955 -8.033 12.029 1.00 76.12 88 GLY A N 1
ATOM 675 C CA . GLY A 1 88 ? 13.475 -8.045 10.652 1.00 76.12 88 GLY A CA 1
ATOM 676 C C . GLY A 1 88 ? 12.670 -8.925 9.683 1.00 76.12 88 GLY A C 1
ATOM 677 O O . GLY A 1 88 ? 12.532 -8.588 8.509 1.00 76.12 88 GLY A O 1
ATOM 678 N N . GLU A 1 89 ? 12.091 -10.023 10.173 1.00 78.56 89 GLU A N 1
ATOM 679 C CA . GLU A 1 89 ? 11.195 -10.877 9.387 1.00 78.56 89 GLU A CA 1
ATOM 680 C C . GLU A 1 89 ? 9.864 -10.178 9.081 1.00 78.56 89 GLU A C 1
ATOM 682 O O . GLU A 1 89 ? 9.430 -10.155 7.929 1.00 78.56 89 GLU A O 1
ATOM 687 N N . LYS A 1 90 ? 9.259 -9.545 10.093 1.00 76.81 90 LYS A N 1
ATOM 688 C CA . LYS A 1 90 ? 7.993 -8.815 9.965 1.00 76.81 90 LYS A CA 1
ATOM 689 C C . LYS A 1 90 ? 8.131 -7.578 9.087 1.00 76.81 90 LYS A C 1
ATOM 691 O O . LYS A 1 90 ? 7.306 -7.372 8.210 1.00 76.81 90 LYS A O 1
ATOM 696 N N . VAL A 1 91 ? 9.243 -6.852 9.208 1.00 78.56 91 VAL A N 1
ATOM 697 C CA . VAL A 1 91 ? 9.596 -5.724 8.334 1.00 78.56 91 VAL A CA 1
ATOM 698 C C . VAL A 1 91 ? 9.622 -6.151 6.870 1.00 78.56 91 VAL A C 1
ATOM 700 O O . VAL A 1 91 ? 9.083 -5.450 6.019 1.00 78.56 91 VAL A O 1
ATOM 703 N N . LYS A 1 92 ? 10.226 -7.303 6.553 1.00 78.25 92 LYS A N 1
ATOM 704 C CA . LYS A 1 92 ? 10.285 -7.791 5.170 1.00 78.25 92 LYS A CA 1
ATOM 705 C C . LYS A 1 92 ? 8.883 -8.056 4.618 1.00 78.25 92 LYS A C 1
ATOM 707 O O . LYS A 1 92 ? 8.588 -7.618 3.510 1.00 78.25 92 LYS A O 1
ATOM 712 N N . ASN A 1 93 ? 8.039 -8.744 5.385 1.00 79.00 93 ASN A N 1
ATOM 713 C CA . ASN A 1 93 ? 6.665 -9.044 4.977 1.00 79.00 93 ASN A CA 1
ATOM 714 C C . ASN A 1 93 ? 5.853 -7.749 4.831 1.00 79.00 93 ASN A C 1
ATOM 716 O O . ASN A 1 93 ? 5.319 -7.479 3.759 1.00 79.00 93 ASN A O 1
ATOM 720 N N . ALA A 1 94 ? 5.904 -6.880 5.844 1.00 77.88 94 ALA A N 1
ATOM 721 C CA . ALA A 1 94 ? 5.221 -5.596 5.853 1.00 77.88 94 ALA A CA 1
ATOM 722 C C . ALA A 1 94 ? 5.636 -4.696 4.682 1.00 77.88 94 ALA A C 1
ATOM 724 O O . ALA A 1 94 ? 4.790 -3.991 4.155 1.00 77.88 94 ALA A O 1
ATOM 725 N N . ILE A 1 95 ? 6.902 -4.713 4.247 1.00 82.19 95 ILE A N 1
ATOM 726 C CA . ILE A 1 95 ? 7.357 -3.942 3.078 1.00 82.19 95 ILE A CA 1
ATOM 727 C C . ILE A 1 95 ? 6.868 -4.568 1.769 1.00 82.19 95 ILE A C 1
ATOM 729 O O . ILE A 1 95 ? 6.399 -3.839 0.897 1.00 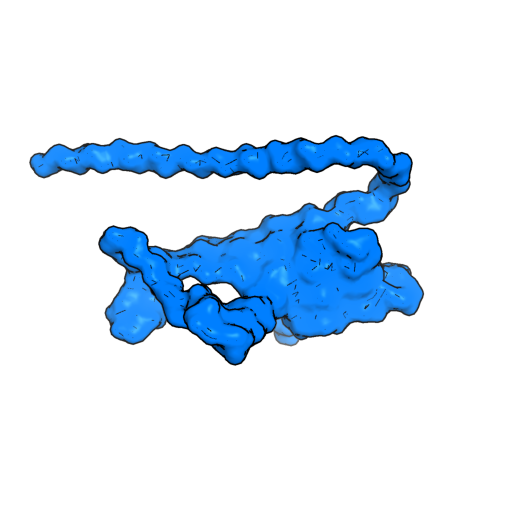82.19 95 ILE A O 1
ATOM 733 N N . ILE A 1 96 ? 6.984 -5.891 1.612 1.00 84.12 96 ILE A N 1
ATOM 734 C CA . ILE A 1 96 ? 6.571 -6.584 0.381 1.00 84.12 96 ILE A CA 1
ATOM 735 C C . ILE A 1 96 ? 5.075 -6.382 0.132 1.00 84.12 96 ILE A C 1
ATOM 737 O O . ILE A 1 96 ? 4.693 -6.062 -0.992 1.00 84.12 96 ILE A O 1
ATOM 741 N N . ASP A 1 97 ? 4.257 -6.459 1.180 1.00 85.44 97 ASP A N 1
ATOM 742 C CA . ASP A 1 97 ? 2.807 -6.256 1.095 1.00 85.44 97 ASP A CA 1
ATOM 743 C C . ASP A 1 97 ? 2.424 -4.836 0.654 1.00 85.44 97 ASP A C 1
ATOM 745 O O . ASP A 1 97 ? 1.312 -4.607 0.185 1.00 85.44 97 ASP A O 1
ATOM 749 N N . LYS A 1 98 ? 3.337 -3.866 0.786 1.00 90.81 98 LYS A N 1
ATOM 750 C CA . LYS A 1 98 ? 3.114 -2.472 0.376 1.00 90.81 98 LYS A CA 1
ATOM 751 C C . LYS A 1 98 ? 3.615 -2.185 -1.033 1.00 90.81 98 LYS A C 1
ATOM 753 O O . LYS A 1 98 ? 3.459 -1.055 -1.486 1.00 90.81 98 LYS A O 1
ATOM 758 N N . ILE A 1 99 ? 4.206 -3.149 -1.741 1.00 92.56 99 ILE A N 1
ATOM 759 C CA . ILE A 1 99 ? 4.619 -2.984 -3.141 1.00 92.56 99 ILE A CA 1
ATOM 760 C C . ILE A 1 99 ? 3.505 -3.514 -4.046 1.00 92.56 99 ILE A C 1
ATOM 762 O O . ILE A 1 99 ? 3.328 -4.717 -4.206 1.00 92.56 99 ILE A O 1
ATOM 766 N N . TYR A 1 100 ? 2.782 -2.603 -4.698 1.00 92.25 100 TYR A N 1
ATOM 767 C CA . TYR A 1 100 ? 1.709 -2.941 -5.631 1.00 92.25 100 TYR A CA 1
ATOM 768 C C . TYR A 1 100 ? 2.252 -3.513 -6.948 1.00 92.25 100 TYR A C 1
ATOM 770 O O . TYR A 1 100 ? 1.805 -4.554 -7.434 1.00 92.25 100 TYR A O 1
ATOM 778 N N . TYR A 1 101 ? 3.242 -2.839 -7.539 1.00 93.19 101 TYR A N 1
ATOM 779 C CA . TYR A 1 101 ? 4.002 -3.360 -8.674 1.00 93.19 101 TYR A CA 1
ATOM 780 C C . TYR A 1 101 ? 5.364 -2.680 -8.802 1.00 93.19 101 TYR A C 1
ATOM 782 O O . TYR A 1 101 ? 5.573 -1.555 -8.347 1.00 93.19 101 TYR A O 1
ATOM 790 N N . ILE A 1 102 ? 6.265 -3.336 -9.527 1.00 92.88 102 ILE A N 1
ATOM 791 C CA . ILE A 1 102 ? 7.494 -2.745 -10.056 1.00 92.88 102 ILE A CA 1
ATOM 792 C C . ILE A 1 102 ? 7.417 -2.790 -11.581 1.00 92.88 10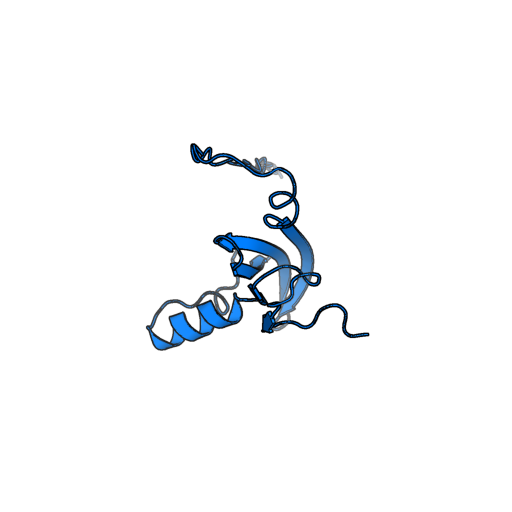2 ILE A C 1
ATOM 794 O O . ILE A 1 102 ? 7.082 -3.822 -12.161 1.00 92.88 102 ILE A O 1
ATOM 798 N N . ARG A 1 103 ? 7.705 -1.666 -12.236 1.00 92.06 103 ARG A N 1
ATOM 799 C CA . ARG A 1 103 ? 7.672 -1.492 -13.693 1.00 92.06 103 ARG A CA 1
ATOM 800 C C . ARG A 1 103 ? 9.010 -0.954 -14.176 1.00 92.06 103 ARG A C 1
ATOM 802 O O . ARG A 1 103 ? 9.578 -0.086 -13.531 1.00 92.06 103 ARG A O 1
ATOM 809 N N . TYR A 1 104 ? 9.478 -1.410 -15.327 1.00 91.38 104 TYR A N 1
ATOM 810 C CA . TYR A 1 104 ? 10.583 -0.795 -16.047 1.00 91.38 104 TYR A CA 1
ATOM 811 C C . TYR A 1 104 ? 10.141 -0.432 -17.462 1.00 91.38 104 TYR A C 1
ATOM 813 O O . TYR A 1 104 ? 9.625 -1.282 -18.191 1.00 91.38 104 TYR A O 1
ATOM 821 N N . GLY A 1 105 ? 10.356 0.826 -17.833 1.00 88.88 105 GLY A N 1
ATOM 822 C CA . GLY A 1 105 ? 9.957 1.390 -19.114 1.00 88.88 105 GLY A CA 1
ATOM 823 C C . GLY A 1 105 ? 8.447 1.602 -19.262 1.00 88.88 105 GLY A C 1
ATOM 824 O O . GLY A 1 105 ? 7.629 1.272 -18.397 1.00 88.88 105 GLY A O 1
ATOM 825 N N . SER A 1 106 ? 8.087 2.165 -20.407 1.00 84.81 106 SER A N 1
ATOM 826 C CA . SER A 1 106 ? 6.720 2.314 -20.897 1.00 84.81 106 SER A CA 1
ATOM 827 C C . SER A 1 106 ? 6.264 1.058 -21.638 1.00 84.81 106 SER A C 1
ATOM 829 O O . SER A 1 106 ? 7.079 0.323 -22.186 1.00 84.81 106 SER A O 1
ATOM 831 N N . ARG A 1 107 ? 4.947 0.830 -21.736 1.00 80.69 107 ARG A N 1
ATOM 832 C CA . ARG A 1 107 ? 4.373 -0.292 -22.508 1.00 80.69 107 ARG A CA 1
ATOM 833 C C . ARG A 1 107 ? 4.765 -0.257 -23.996 1.00 80.69 107 ARG A C 1
ATOM 835 O O . ARG A 1 107 ? 4.659 -1.271 -24.677 1.00 80.69 107 ARG A O 1
ATOM 842 N N . TRP A 1 108 ? 5.208 0.901 -24.483 1.00 83.31 108 TRP A N 1
ATOM 843 C CA . TRP A 1 108 ? 5.668 1.121 -25.854 1.00 83.31 108 TRP A CA 1
ATOM 844 C C . TRP A 1 108 ? 7.187 0.956 -26.025 1.00 83.31 108 TRP A C 1
ATOM 846 O O . TRP A 1 108 ? 7.679 0.981 -27.152 1.00 83.31 108 TRP A O 1
ATOM 856 N N . ASP A 1 109 ? 7.934 0.757 -24.935 1.00 82.75 109 ASP A N 1
ATOM 857 C CA . ASP A 1 109 ? 9.379 0.551 -24.983 1.00 82.75 109 ASP A CA 1
ATOM 858 C C . ASP A 1 109 ? 9.726 -0.889 -25.373 1.00 82.75 109 ASP A C 1
ATOM 860 O O . ASP A 1 109 ? 9.092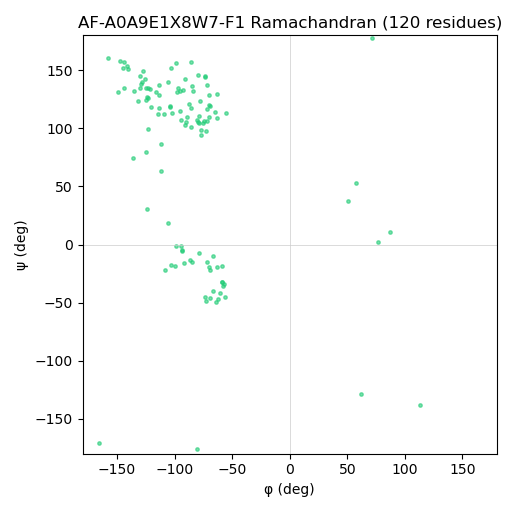 -1.853 -24.945 1.00 82.75 109 ASP A O 1
ATOM 864 N N . LYS A 1 110 ? 10.829 -1.054 -26.113 1.00 84.19 110 LYS A N 1
ATOM 865 C CA . LYS A 1 110 ? 11.365 -2.376 -26.486 1.00 84.19 110 LYS A CA 1
ATOM 866 C C . LYS A 1 110 ? 11.717 -3.246 -25.269 1.00 84.19 110 LYS A C 1
ATOM 868 O O . LYS A 1 110 ? 11.598 -4.465 -25.334 1.00 84.19 110 LYS A O 1
ATOM 873 N N . ASN A 1 111 ? 12.152 -2.616 -24.178 1.00 86.81 111 ASN A N 1
ATOM 874 C CA . ASN A 1 111 ? 12.553 -3.277 -22.937 1.00 86.81 111 ASN A CA 1
ATOM 875 C C . ASN A 1 111 ? 11.543 -2.954 -21.829 1.00 86.81 111 ASN A C 1
ATOM 877 O O . ASN A 1 111 ? 11.894 -2.290 -20.859 1.00 86.81 111 ASN A O 1
ATOM 881 N N . TYR A 1 112 ? 10.295 -3.382 -21.993 1.00 89.44 112 TYR A N 1
ATOM 882 C CA . TYR A 1 112 ? 9.249 -3.223 -20.986 1.00 89.44 112 TYR A CA 1
ATOM 883 C C . TYR A 1 112 ? 9.121 -4.473 -20.116 1.00 89.44 112 TYR A C 1
ATOM 885 O O . TYR A 1 112 ? 8.997 -5.583 -20.635 1.00 89.44 112 TYR A O 1
ATOM 893 N N . PHE A 1 113 ? 9.070 -4.296 -18.797 1.00 90.88 113 PHE A N 1
ATOM 894 C CA . PHE A 1 113 ? 8.586 -5.343 -17.900 1.00 90.88 113 PHE A CA 1
ATOM 895 C C . PHE A 1 113 ? 7.817 -4.758 -16.719 1.00 90.88 113 PHE A C 1
ATOM 897 O O . PHE A 1 113 ? 8.066 -3.638 -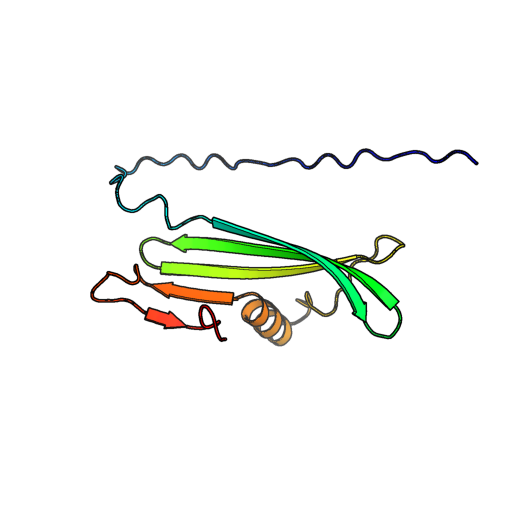16.275 1.00 90.88 113 PHE A O 1
ATOM 904 N N . LYS A 1 114 ? 6.877 -5.539 -16.190 1.00 90.69 114 LYS A N 1
ATOM 905 C CA . LYS A 1 114 ? 6.112 -5.210 -14.989 1.00 90.69 114 LYS A CA 1
ATOM 906 C C . LYS A 1 114 ? 5.854 -6.486 -14.194 1.00 90.69 114 LYS A C 1
ATOM 908 O O . LYS A 1 114 ? 5.481 -7.501 -14.774 1.00 90.69 114 LYS A O 1
ATOM 913 N N . ILE A 1 115 ? 6.060 -6.423 -12.885 1.00 91.38 115 ILE A N 1
ATOM 914 C CA . ILE A 1 115 ? 5.829 -7.515 -11.934 1.00 91.38 115 ILE A CA 1
ATOM 915 C C . ILE A 1 115 ? 4.999 -6.999 -10.756 1.00 91.38 115 ILE A C 1
ATOM 917 O O . ILE A 1 115 ? 5.157 -5.847 -10.357 1.00 91.38 115 ILE A O 1
ATOM 921 N N . GLY A 1 116 ? 4.124 -7.841 -10.207 1.00 89.12 116 GLY A N 1
ATOM 922 C CA . GLY A 1 116 ? 3.162 -7.476 -9.164 1.00 89.12 116 GLY A CA 1
ATOM 923 C C . GLY A 1 116 ? 1.736 -7.548 -9.697 1.00 89.12 116 GLY A C 1
ATOM 924 O O . GLY A 1 116 ? 1.401 -8.476 -10.435 1.00 89.12 116 GLY A O 1
ATOM 925 N N . ALA A 1 117 ? 0.902 -6.573 -9.343 1.00 78.56 117 ALA A N 1
ATOM 926 C CA . ALA A 1 117 ? -0.487 -6.538 -9.777 1.00 78.56 117 ALA A CA 1
ATOM 927 C C . ALA A 1 117 ? -0.618 -6.417 -11.308 1.00 78.56 117 ALA A C 1
ATOM 929 O O . ALA A 1 117 ? -0.009 -5.547 -11.945 1.00 78.56 117 ALA A O 1
ATOM 930 N N . LEU A 1 118 ? -1.435 -7.300 -11.893 1.00 70.06 118 LEU A N 1
ATOM 931 C CA . LEU A 1 118 ? -1.821 -7.232 -13.300 1.00 70.06 118 LEU A CA 1
ATOM 932 C C . LEU A 1 118 ? -2.784 -6.066 -13.513 1.00 70.06 118 LEU A C 1
ATOM 934 O O . LEU A 1 118 ? -3.712 -5.853 -12.733 1.00 70.06 118 LEU A O 1
ATOM 938 N N . ASP A 1 119 ? -2.576 -5.331 -14.601 1.00 65.31 119 ASP A N 1
ATOM 939 C CA . ASP A 1 119 ? -3.521 -4.305 -15.016 1.00 65.31 119 ASP A CA 1
ATOM 940 C C . ASP A 1 119 ? -4.806 -4.967 -15.514 1.00 65.31 119 ASP A C 1
ATOM 942 O O . ASP A 1 119 ? -4.759 -5.815 -16.404 1.00 65.31 119 ASP A O 1
ATOM 946 N N . ASN A 1 120 ? -5.946 -4.523 -14.983 1.00 54.47 120 ASN A N 1
ATOM 947 C CA . ASN A 1 120 ? -7.259 -4.750 -15.580 1.00 54.47 120 ASN A CA 1
ATOM 948 C C . ASN A 1 120 ? -7.623 -6.236 -15.800 1.00 54.47 120 ASN A C 1
ATOM 950 O O . ASN A 1 120 ? -7.985 -6.637 -16.904 1.00 54.47 120 ASN A O 1
ATOM 954 N N . VAL A 1 121 ? -7.531 -7.062 -14.753 1.00 44.22 121 VAL A N 1
ATOM 955 C CA . VAL A 1 121 ? -8.152 -8.398 -14.756 1.00 44.22 121 VAL A CA 1
ATOM 956 C C . VAL A 1 121 ? -9.675 -8.236 -14.698 1.00 44.22 121 VAL A C 1
ATOM 958 O O . VAL A 1 121 ? -10.212 -7.790 -13.688 1.00 44.22 121 VAL A O 1
ATOM 961 N N . THR A 1 122 ? -10.355 -8.547 -15.804 1.00 38.69 122 THR A N 1
ATOM 962 C CA . THR A 1 122 ? -11.816 -8.728 -15.900 1.00 38.69 122 THR A CA 1
ATOM 963 C C . THR A 1 122 ? -12.098 -10.088 -16.516 1.00 38.69 122 THR A C 1
ATOM 965 O O . THR A 1 122 ? -11.334 -10.467 -17.435 1.00 38.69 122 THR A O 1
#

Nearest PDB structures (foldseek):
  4e1t-assembly1_A  TM=6.220E-01  e=7.264E+00  Yersinia pseudotuberculosis
  8jx2-assembly1_D  TM=4.329E-01  e=6.876E+00  Staphylococcus aureus

Radius of gyration: 18.81 Å; Cα contacts (8 Å, |Δi|>4): 157; chains: 1; bounding box: 43×32×51 Å

Secondary structure (DSSP, 8-state):
----PPP-------------S---TTTSTTS-EEEEEEEEEEETTEEEEEEEEEEEEEETTEEEEE-EEEEE-TTSPBP-GGG--SSHHHHHHHHHTTEEEEEES-TTSTT-EEEESPTT--

Solvent-accessible surface area (backbone atoms only — not comparable to full-atom values): 7733 Å² total; per-residue (Å²): 135,87,81,82,82,76,84,85,78,86,77,84,80,79,83,84,74,89,79,91,68,93,77,65,84,89,70,65,81,85,43,68,51,72,48,72,50,78,53,75,46,73,58,97,90,40,69,26,43,33,44,36,40,34,44,33,48,58,61,81,59,35,31,43,26,34,44,48,73,47,36,32,38,94,89,68,51,66,69,53,83,78,68,42,64,91,41,78,69,40,34,52,52,40,52,54,72,27,50,40,28,44,34,30,50,49,94,86,42,96,73,50,50,72,50,67,68,75,82,83,86,127